Protein AF-A0A961DSA9-F1 (afdb_monomer_lite)

Foldseek 3Di:
DDQVLLVVLCVVVVNPDPGSPRDDDVVSVVSSVVVCVVVVV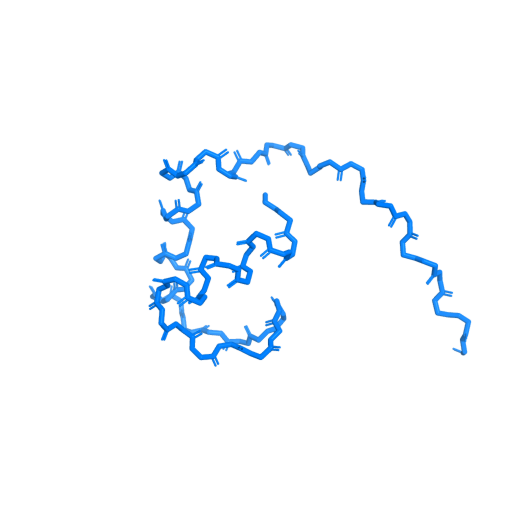DDPDDPPDPPPPPPDD

Radius of gyration: 12.92 Å; chains: 1; bounding box: 20×31×31 Å

Structure (mmCIF, N/CA/C/O backbone):
data_AF-A0A961DSA9-F1
#
_entry.id   AF-A0A961DSA9-F1
#
loop_
_atom_site.group_PDB
_atom_site.id
_atom_site.type_symbol
_atom_site.label_atom_id
_atom_site.label_alt_id
_atom_site.label_comp_id
_atom_site.label_asym_id
_atom_site.label_entity_id
_atom_site.label_seq_id
_atom_site.pdbx_PDB_ins_code
_atom_site.Cartn_x
_atom_site.Cartn_y
_atom_site.Cartn_z
_atom_site.occupancy
_atom_site.B_iso_or_equiv
_atom_site.auth_seq_id
_atom_site.auth_comp_id
_atom_site.auth_asym_id
_atom_site.auth_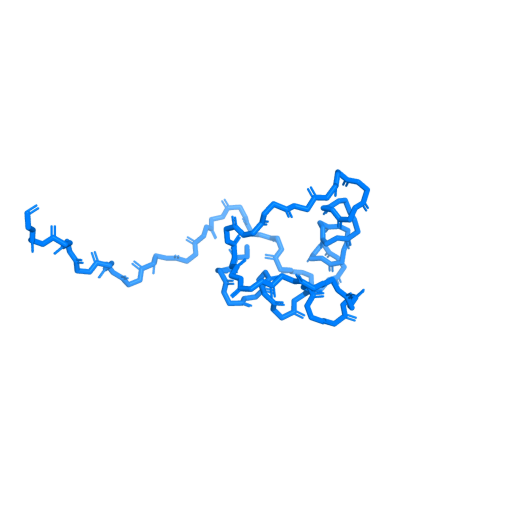atom_id
_atom_site.pdbx_PDB_model_num
ATOM 1 N N . MET A 1 1 ? -4.054 -0.303 8.195 1.00 80.31 1 ME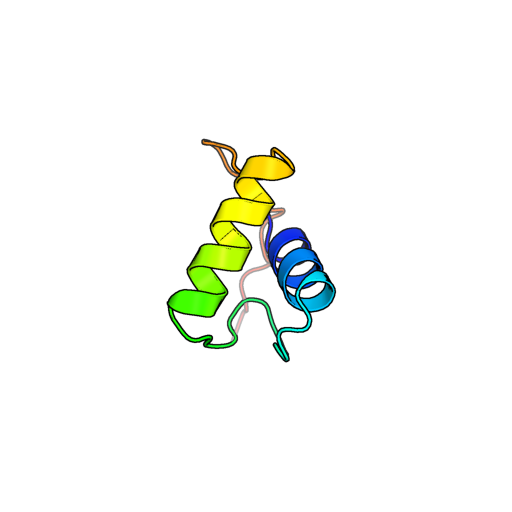T A N 1
ATOM 2 C CA . MET A 1 1 ? -4.463 -1.473 7.389 1.00 80.31 1 MET A CA 1
ATOM 3 C C . MET A 1 1 ? -4.038 -2.776 8.058 1.00 80.31 1 MET A C 1
ATOM 5 O O . MET A 1 1 ? -3.076 -2.783 8.823 1.00 80.31 1 MET A O 1
ATOM 9 N N . THR A 1 2 ? -4.771 -3.858 7.819 1.00 85.38 2 THR A N 1
ATOM 10 C CA . THR A 1 2 ? -4.446 -5.218 8.281 1.00 85.38 2 THR A CA 1
ATOM 11 C C . THR A 1 2 ? -3.593 -5.967 7.254 1.00 85.38 2 THR A C 1
ATOM 13 O O . THR A 1 2 ? -3.527 -5.586 6.091 1.00 85.38 2 THR A O 1
ATOM 16 N N . ASN A 1 3 ? -2.972 -7.077 7.660 1.00 85.38 3 ASN A N 1
ATOM 17 C CA . ASN A 1 3 ? -2.141 -7.904 6.774 1.00 85.38 3 ASN A CA 1
ATOM 18 C C . ASN A 1 3 ? -2.902 -8.446 5.551 1.00 85.38 3 ASN A C 1
ATOM 20 O O . ASN A 1 3 ? -2.315 -8.604 4.483 1.00 85.38 3 ASN A O 1
ATOM 24 N N . LYS A 1 4 ? -4.202 -8.724 5.717 1.00 84.62 4 LYS A N 1
ATOM 25 C CA . LYS A 1 4 ? -5.085 -9.174 4.636 1.00 84.62 4 LYS A CA 1
ATOM 26 C C . LYS A 1 4 ? -5.365 -8.038 3.653 1.00 84.62 4 LYS A C 1
ATOM 28 O O . LYS A 1 4 ? -5.140 -8.196 2.465 1.00 84.62 4 LYS A O 1
ATOM 33 N N . GLU A 1 5 ? -5.732 -6.871 4.178 1.00 86.69 5 GLU A N 1
ATOM 34 C CA . GLU A 1 5 ? -5.949 -5.657 3.385 1.00 86.69 5 GLU A CA 1
ATOM 35 C C . GLU A 1 5 ? -4.708 -5.272 2.556 1.00 86.69 5 GLU A C 1
ATOM 37 O O . GLU A 1 5 ? -4.827 -4.909 1.390 1.00 86.69 5 GLU A O 1
ATOM 42 N N . THR A 1 6 ? -3.501 -5.400 3.118 1.00 86.12 6 THR A N 1
ATOM 43 C CA . THR A 1 6 ? -2.253 -5.147 2.376 1.00 86.12 6 THR A CA 1
ATOM 44 C C . THR A 1 6 ? -2.058 -6.127 1.215 1.00 86.12 6 THR A C 1
ATOM 46 O O . THR A 1 6 ? -1.600 -5.725 0.147 1.00 86.12 6 THR A O 1
ATOM 49 N N . LEU A 1 7 ? -2.397 -7.406 1.406 1.00 88.94 7 LEU A N 1
ATOM 50 C CA . LEU A 1 7 ? -2.316 -8.420 0.351 1.00 88.94 7 LEU A CA 1
ATOM 51 C C . LEU A 1 7 ? -3.311 -8.138 -0.775 1.00 88.94 7 LEU A C 1
ATOM 53 O O . LEU A 1 7 ? -2.902 -8.099 -1.934 1.00 88.94 7 LEU A O 1
ATOM 57 N N . ASP A 1 8 ? -4.564 -7.843 -0.430 1.00 89.50 8 ASP A N 1
ATOM 58 C CA . ASP A 1 8 ? -5.614 -7.502 -1.395 1.00 89.50 8 ASP A CA 1
ATOM 59 C C . ASP A 1 8 ? -5.213 -6.262 -2.232 1.00 89.50 8 ASP A C 1
ATOM 61 O O . ASP A 1 8 ? -5.375 -6.217 -3.459 1.00 89.50 8 ASP A O 1
ATOM 65 N N . LEU A 1 9 ? -4.592 -5.260 -1.595 1.00 90.69 9 LEU A N 1
ATOM 66 C CA . LEU A 1 9 ? -4.043 -4.090 -2.286 1.00 90.69 9 LEU A CA 1
ATOM 67 C C . LEU A 1 9 ? -2.897 -4.451 -3.240 1.00 90.69 9 LEU A C 1
ATOM 69 O O . LEU A 1 9 ? -2.855 -3.934 -4.358 1.00 90.69 9 LEU A O 1
ATOM 73 N N . CYS A 1 10 ? -1.988 -5.338 -2.841 1.00 90.06 10 CYS A N 1
ATOM 74 C CA . CYS A 1 10 ? -0.904 -5.796 -3.708 1.00 90.06 10 CYS A CA 1
ATOM 75 C C . CYS A 1 10 ? -1.420 -6.603 -4.911 1.00 90.06 10 CYS A C 1
ATOM 77 O O . CYS A 1 10 ? -0.990 -6.342 -6.037 1.00 90.06 10 CYS A O 1
ATOM 79 N N . GLU A 1 11 ? -2.371 -7.517 -4.704 1.00 90.19 11 GLU A N 1
ATOM 80 C CA . GLU A 1 11 ? -2.994 -8.314 -5.770 1.00 90.19 11 GLU A CA 1
ATOM 81 C C . GLU A 1 11 ? -3.741 -7.429 -6.769 1.00 90.19 11 GLU A C 1
ATOM 83 O O . GLU A 1 11 ? -3.545 -7.538 -7.980 1.00 90.19 11 GLU A O 1
ATOM 88 N N . SER A 1 12 ? -4.524 -6.471 -6.270 1.00 90.19 12 SER A N 1
ATOM 89 C CA . SER A 1 12 ? -5.257 -5.524 -7.116 1.00 90.19 12 SER A CA 1
ATOM 90 C C . SER A 1 12 ? -4.352 -4.577 -7.921 1.00 90.19 12 SER A C 1
ATOM 92 O O . SER A 1 12 ? -4.789 -4.002 -8.917 1.00 90.19 12 SER A O 1
ATOM 94 N N . LEU A 1 13 ? -3.097 -4.394 -7.498 1.00 88.94 13 LEU A N 1
ATOM 95 C CA . LEU A 1 13 ? -2.068 -3.643 -8.223 1.00 88.94 13 LEU A CA 1
ATOM 96 C C . LEU A 1 13 ? -1.213 -4.538 -9.138 1.00 88.94 13 LEU A C 1
ATOM 98 O O . LEU A 1 13 ? -0.293 -4.032 -9.786 1.00 88.94 13 LEU A O 1
ATOM 102 N N . GLY A 1 14 ? -1.493 -5.845 -9.195 1.00 89.12 14 GLY A N 1
ATOM 103 C CA . GLY A 1 14 ? -0.732 -6.819 -9.981 1.00 89.12 14 GLY A CA 1
ATOM 104 C C . GLY A 1 14 ? 0.687 -7.051 -9.456 1.00 89.12 14 GLY A C 1
ATOM 105 O O . GLY A 1 14 ? 1.585 -7.394 -10.225 1.00 89.12 14 GLY A O 1
ATOM 106 N N . ILE A 1 15 ? 0.927 -6.815 -8.164 1.00 88.62 15 ILE A N 1
ATOM 107 C CA . ILE A 1 15 ? 2.229 -7.026 -7.532 1.00 88.62 15 ILE A CA 1
ATOM 108 C C . ILE A 1 15 ? 2.297 -8.490 -7.096 1.00 88.62 15 ILE A C 1
ATOM 110 O O . ILE A 1 15 ? 1.522 -8.921 -6.247 1.00 88.62 15 ILE A O 1
ATOM 114 N N . GLY A 1 16 ? 3.229 -9.253 -7.672 1.00 86.62 16 GLY A N 1
ATOM 115 C CA . GLY A 1 16 ? 3.414 -10.684 -7.406 1.00 86.62 16 GLY A CA 1
ATOM 116 C C . GLY A 1 16 ? 3.991 -10.990 -6.021 1.00 86.62 16 GLY A C 1
ATOM 117 O O . GLY A 1 16 ? 5.090 -11.5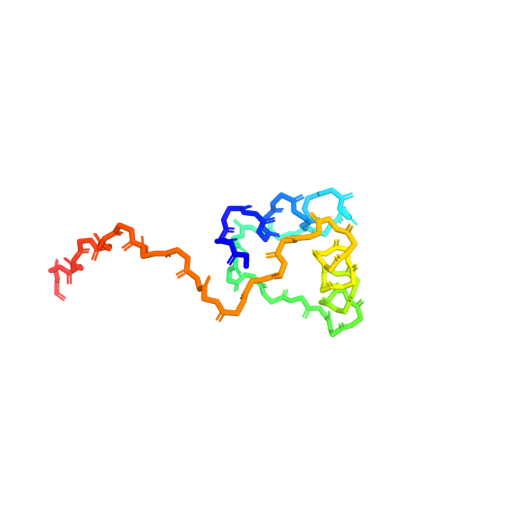31 -5.914 1.00 86.62 16 GLY A O 1
ATOM 118 N N . VAL A 1 17 ? 3.271 -10.633 -4.959 1.00 85.69 17 VAL A N 1
ATOM 119 C CA . VAL A 1 17 ? 3.616 -10.972 -3.575 1.00 85.69 17 VAL A CA 1
ATOM 120 C C . VAL A 1 17 ? 3.052 -12.337 -3.202 1.00 85.69 17 VAL A C 1
ATOM 122 O O . VAL A 1 17 ? 1.964 -12.718 -3.617 1.00 85.69 17 VAL A O 1
ATOM 125 N N . LYS A 1 18 ? 3.800 -13.088 -2.394 1.00 83.62 18 LYS A N 1
ATOM 126 C CA . LYS A 1 18 ? 3.377 -14.407 -1.890 1.00 83.62 18 LYS A CA 1
ATOM 127 C C . LYS A 1 18 ? 2.786 -14.323 -0.485 1.00 83.62 18 LYS A C 1
ATOM 129 O O . LYS A 1 18 ? 2.144 -15.255 -0.016 1.00 83.62 18 LYS A O 1
ATOM 134 N N . SER A 1 19 ? 3.099 -13.240 0.219 1.00 81.31 19 SER A N 1
ATOM 135 C CA . SER A 1 19 ? 2.735 -12.997 1.606 1.00 81.31 19 SER A CA 1
ATOM 136 C C . SER A 1 19 ? 2.867 -11.503 1.905 1.00 81.31 19 SER A C 1
ATOM 138 O O . SER A 1 19 ? 3.651 -10.806 1.268 1.00 81.31 19 SER A O 1
ATOM 140 N N . HIS A 1 20 ? 2.154 -11.020 2.921 1.00 78.56 20 HIS A N 1
ATOM 141 C CA . HIS A 1 20 ? 2.275 -9.665 3.475 1.00 78.56 20 HIS A CA 1
ATOM 142 C C . HIS A 1 20 ? 3.714 -9.236 3.832 1.00 78.56 20 HIS A C 1
ATOM 144 O O . HIS A 1 20 ? 3.990 -8.048 3.938 1.00 78.56 20 HIS A O 1
ATOM 150 N N . SER A 1 21 ? 4.632 -10.192 4.011 1.00 77.25 21 SER A N 1
ATOM 151 C CA . SER A 1 21 ? 6.055 -9.956 4.294 1.00 77.25 21 SER A CA 1
ATOM 152 C C . SER A 1 21 ? 6.952 -10.071 3.053 1.00 77.25 21 SER A C 1
ATOM 154 O O . SER A 1 21 ? 8.173 -10.106 3.182 1.00 77.25 21 SER A O 1
ATOM 156 N N . SER A 1 22 ? 6.379 -10.200 1.853 1.00 83.25 22 SER A N 1
ATOM 157 C CA . SER A 1 22 ? 7.151 -10.218 0.610 1.00 83.25 22 SER A CA 1
ATOM 158 C C . SER A 1 22 ? 7.792 -8.855 0.362 1.00 83.25 22 SER A C 1
ATOM 160 O O . SER A 1 22 ? 7.123 -7.825 0.404 1.00 83.25 22 SER A O 1
ATOM 162 N N . SER A 1 23 ? 9.090 -8.856 0.070 1.00 87.50 23 SER A N 1
ATOM 163 C CA . SER A 1 23 ? 9.814 -7.648 -0.317 1.00 87.50 23 SER A CA 1
ATOM 164 C C . SER A 1 23 ? 9.344 -7.164 -1.689 1.00 87.50 23 SER A C 1
ATOM 166 O O . SER A 1 23 ? 9.233 -7.951 -2.629 1.00 87.50 23 SER A O 1
ATOM 168 N N . ILE A 1 24 ? 9.090 -5.865 -1.800 1.00 87.81 24 ILE A N 1
ATOM 169 C CA . ILE A 1 24 ? 8.708 -5.175 -3.036 1.00 87.81 24 ILE A CA 1
ATOM 170 C C . ILE A 1 24 ? 9.588 -3.935 -3.194 1.00 87.81 24 ILE A C 1
ATOM 172 O O . ILE A 1 24 ? 10.150 -3.447 -2.214 1.00 87.81 24 ILE A O 1
ATOM 176 N N . ILE A 1 25 ? 9.732 -3.426 -4.417 1.00 92.38 25 ILE A N 1
ATOM 177 C CA . ILE A 1 25 ? 10.502 -2.193 -4.644 1.00 92.38 25 ILE A CA 1
ATOM 178 C C . ILE A 1 25 ? 9.762 -0.981 -4.059 1.00 92.38 25 ILE A C 1
ATOM 180 O O . ILE A 1 25 ? 8.530 -0.954 -4.056 1.00 92.38 25 ILE A O 1
ATOM 184 N N . GLU A 1 26 ? 10.492 0.052 -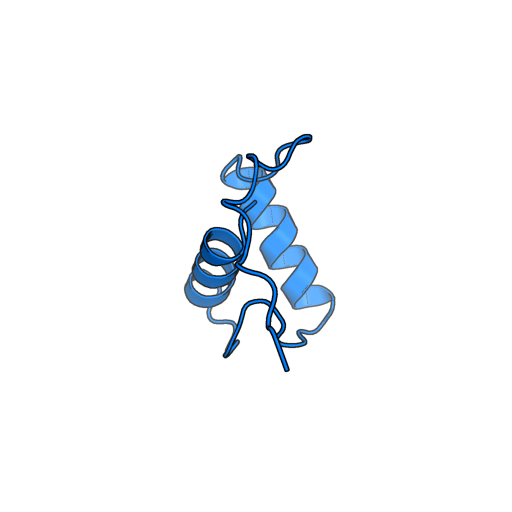3.629 1.00 89.38 26 GLU A N 1
ATOM 185 C CA . GLU A 1 26 ? 9.897 1.234 -2.977 1.00 89.38 26 GLU A CA 1
ATOM 186 C C . GLU A 1 26 ? 8.803 1.886 -3.841 1.00 89.38 26 GLU A C 1
ATOM 188 O O . GLU A 1 26 ? 7.728 2.211 -3.354 1.00 89.38 26 GLU A O 1
ATOM 193 N N . ALA A 1 27 ? 9.001 1.948 -5.163 1.00 91.56 27 ALA A N 1
ATOM 194 C CA . ALA A 1 27 ? 7.997 2.474 -6.090 1.00 91.56 27 ALA A CA 1
ATOM 195 C C . ALA A 1 27 ? 6.674 1.676 -6.084 1.00 91.56 27 ALA A C 1
ATOM 197 O O . ALA A 1 27 ? 5.601 2.234 -6.311 1.00 91.56 27 ALA A O 1
ATOM 198 N N . GLN A 1 28 ? 6.724 0.362 -5.843 1.00 91.12 28 GLN A N 1
ATOM 199 C CA . GLN A 1 28 ? 5.527 -0.467 -5.678 1.00 91.12 28 GLN A CA 1
ATOM 200 C C . GLN A 1 28 ? 4.900 -0.249 -4.299 1.00 91.12 28 GLN A C 1
ATOM 202 O O . GLN A 1 28 ? 3.678 -0.118 -4.221 1.00 91.12 28 GLN A O 1
ATOM 207 N N . ALA A 1 29 ? 5.719 -0.144 -3.249 1.00 90.00 29 ALA A N 1
ATOM 208 C CA . ALA A 1 29 ? 5.257 0.153 -1.896 1.00 90.00 29 ALA A CA 1
ATOM 209 C C . ALA A 1 29 ? 4.523 1.499 -1.832 1.00 90.00 29 ALA A C 1
ATOM 211 O O . ALA A 1 29 ? 3.425 1.575 -1.283 1.00 90.00 29 ALA A O 1
ATOM 212 N N . ASP A 1 30 ? 5.050 2.534 -2.483 1.00 91.56 30 ASP A N 1
ATOM 213 C CA . ASP A 1 30 ? 4.400 3.843 -2.561 1.00 91.56 30 ASP A CA 1
ATOM 214 C C . ASP A 1 30 ? 3.052 3.790 -3.278 1.00 91.56 30 ASP A C 1
ATOM 216 O O . ASP A 1 30 ? 2.095 4.446 -2.860 1.00 91.56 30 ASP A O 1
ATOM 220 N N . ARG A 1 31 ? 2.927 2.977 -4.335 1.00 91.88 31 ARG A N 1
ATOM 221 C CA . ARG A 1 31 ? 1.627 2.769 -4.991 1.00 91.88 31 ARG A CA 1
ATOM 222 C C . ARG A 1 31 ? 0.623 2.090 -4.063 1.00 91.88 31 ARG A C 1
ATOM 224 O O . ARG A 1 31 ? -0.536 2.500 -4.056 1.00 91.88 31 ARG A O 1
ATOM 231 N N . VAL A 1 32 ? 1.059 1.108 -3.273 1.00 90.75 32 VAL A N 1
ATOM 232 C CA . VAL A 1 32 ? 0.217 0.443 -2.263 1.00 90.75 32 VAL A CA 1
ATOM 233 C C . VAL A 1 32 ? -0.215 1.440 -1.185 1.00 90.75 32 VAL A C 1
ATOM 235 O O . VAL A 1 32 ? -1.407 1.525 -0.899 1.00 90.75 32 VAL A O 1
ATOM 238 N N . ARG A 1 33 ? 0.706 2.256 -0.649 1.00 89.31 33 ARG A N 1
ATOM 239 C CA . ARG A 1 33 ? 0.404 3.288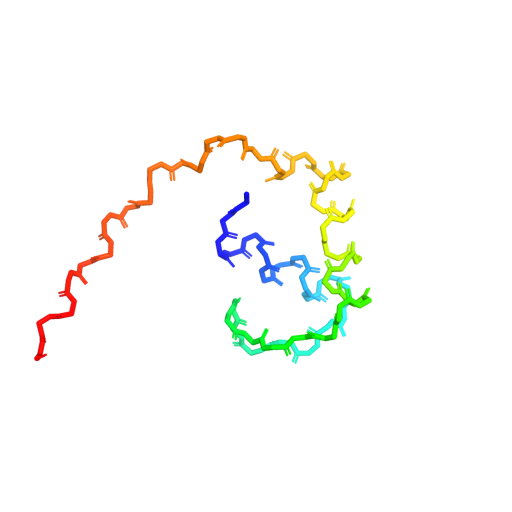 0.365 1.00 89.31 33 ARG A CA 1
ATOM 240 C C . ARG A 1 33 ? -0.616 4.306 -0.144 1.00 89.31 33 ARG A C 1
ATOM 242 O O . ARG A 1 33 ? -1.652 4.492 0.484 1.00 89.31 33 ARG A O 1
ATOM 249 N N . ARG A 1 34 ? -0.393 4.882 -1.332 1.00 91.25 34 ARG A N 1
ATOM 250 C CA . ARG A 1 34 ? -1.326 5.846 -1.949 1.00 91.25 34 ARG A CA 1
ATOM 251 C C . ARG A 1 34 ? -2.701 5.246 -2.224 1.00 91.25 34 ARG A C 1
ATOM 253 O O . ARG A 1 34 ? -3.709 5.947 -2.168 1.00 91.25 34 ARG A O 1
ATOM 260 N N . LYS A 1 35 ? -2.757 3.959 -2.578 1.00 90.19 35 LYS A N 1
ATOM 261 C CA . LYS A 1 35 ? -4.030 3.263 -2.776 1.00 90.19 35 LYS A CA 1
ATOM 262 C C . LYS A 1 35 ? -4.735 3.019 -1.443 1.00 90.19 35 LYS A C 1
ATOM 264 O O . LYS A 1 35 ? -5.925 3.287 -1.350 1.00 90.19 35 LYS A O 1
ATOM 269 N N . ALA A 1 36 ? -4.000 2.616 -0.411 1.00 90.06 36 ALA A N 1
ATOM 270 C CA . ALA A 1 36 ? -4.547 2.462 0.929 1.00 90.06 36 ALA A CA 1
ATOM 271 C C . ALA A 1 36 ? -5.101 3.778 1.496 1.00 90.06 36 ALA A C 1
ATOM 273 O O . ALA A 1 36 ? -6.147 3.767 2.135 1.00 90.06 36 ALA A O 1
ATOM 274 N N . GLU A 1 37 ? -4.438 4.909 1.244 1.00 89.25 37 GLU A N 1
ATOM 275 C CA . GLU A 1 37 ? -4.953 6.240 1.601 1.00 89.25 37 GLU A CA 1
ATOM 276 C C . GLU A 1 37 ? -6.258 6.546 0.866 1.00 89.25 37 GLU A C 1
ATOM 278 O O . GLU A 1 37 ? -7.240 6.955 1.482 1.00 89.25 37 GLU A O 1
ATOM 283 N N . ARG A 1 38 ? -6.295 6.290 -0.447 1.00 88.94 38 ARG A N 1
ATOM 284 C CA . ARG A 1 38 ? -7.482 6.513 -1.284 1.00 88.94 38 ARG A CA 1
ATOM 285 C C . ARG A 1 38 ? -8.680 5.672 -0.850 1.00 88.94 38 ARG A C 1
ATOM 287 O O . ARG A 1 38 ? -9.808 6.142 -0.936 1.00 88.94 38 ARG A O 1
ATOM 294 N N . GLU A 1 39 ? -8.434 4.443 -0.415 1.00 86.81 39 GLU A N 1
ATOM 295 C CA . GLU A 1 39 ? -9.467 3.526 0.071 1.00 86.81 39 GLU A CA 1
ATOM 296 C C . GLU A 1 39 ? -9.810 3.742 1.557 1.00 86.81 39 GLU A C 1
ATOM 298 O O . GLU A 1 39 ? -10.659 3.037 2.095 1.00 86.81 39 GLU A O 1
ATOM 303 N N . GLY A 1 40 ? -9.178 4.711 2.235 1.00 85.00 40 GLY A N 1
ATOM 304 C CA . GLY A 1 40 ? -9.427 4.984 3.655 1.00 85.00 40 GLY A CA 1
ATOM 305 C C . GLY A 1 40 ? -8.957 3.860 4.589 1.00 85.00 40 GLY A C 1
ATOM 306 O O . GLY A 1 40 ? -9.452 3.715 5.703 1.00 85.00 40 GLY A O 1
ATOM 307 N N . LEU A 1 41 ? -8.004 3.043 4.137 1.00 81.69 41 LEU A N 1
ATOM 308 C CA . LEU A 1 41 ? -7.466 1.880 4.851 1.00 81.69 41 LEU A CA 1
ATOM 309 C C . LEU A 1 41 ? -6.329 2.237 5.826 1.00 81.69 41 LEU A C 1
ATOM 311 O O . LEU A 1 41 ? -5.928 1.409 6.665 1.00 81.69 41 LEU A O 1
ATOM 315 N N . ILE A 1 42 ? -5.790 3.455 5.721 1.00 80.88 42 ILE A N 1
ATOM 316 C CA . ILE A 1 42 ? -4.843 4.008 6.692 1.00 80.88 42 ILE A CA 1
ATOM 317 C C . ILE A 1 42 ? -5.625 4.460 7.927 1.00 80.88 42 ILE A C 1
ATOM 319 O O . ILE A 1 42 ? -6.562 5.243 7.839 1.00 80.88 42 ILE A O 1
ATOM 323 N N . ARG A 1 43 ? -5.253 3.899 9.077 1.00 77.88 43 ARG A N 1
ATOM 324 C CA . ARG A 1 43 ? -5.861 4.141 10.387 1.00 77.88 43 ARG A CA 1
ATOM 325 C C . ARG A 1 43 ? -4.722 4.364 11.376 1.00 77.88 43 ARG A C 1
ATOM 327 O O . ARG A 1 43 ? -3.767 3.589 11.329 1.00 77.88 43 ARG A O 1
ATOM 334 N N . ASP A 1 44 ? -4.835 5.371 12.242 1.00 67.44 44 ASP A N 1
ATOM 335 C CA . ASP A 1 44 ? -3.825 5.682 13.270 1.00 67.44 44 ASP A CA 1
ATOM 336 C C . ASP A 1 44 ? -3.662 4.556 14.293 1.00 67.44 44 ASP A C 1
ATOM 338 O O . ASP A 1 44 ? -2.557 4.267 14.737 1.00 67.44 44 ASP A O 1
ATOM 342 N N . GLN A 1 45 ? -4.765 3.882 14.624 1.00 69.25 45 GLN A N 1
ATOM 343 C CA . GLN A 1 45 ? -4.769 2.701 15.477 1.00 69.25 45 GLN A CA 1
ATOM 344 C C . GLN A 1 45 ? -5.119 1.475 14.641 1.00 69.25 45 GLN A C 1
ATOM 346 O O . GLN A 1 45 ? -6.172 1.409 13.994 1.00 69.25 45 GLN A O 1
ATOM 351 N N . GLN A 1 46 ? -4.226 0.486 14.651 1.00 65.44 46 GLN A N 1
ATOM 352 C CA . GLN A 1 46 ? -4.558 -0.834 14.138 1.00 65.44 46 GLN A CA 1
ATOM 353 C C . GLN A 1 46 ? -5.644 -1.431 15.052 1.00 65.44 46 GLN A C 1
ATOM 355 O O . GLN A 1 46 ? -5.521 -1.315 16.273 1.00 65.44 46 GLN A O 1
ATOM 360 N N . PRO A 1 47 ? -6.714 -2.043 14.509 1.00 64.38 47 PRO A N 1
ATOM 361 C CA . PRO A 1 47 ? -7.632 -2.824 15.332 1.00 64.38 47 PRO A CA 1
ATOM 362 C C . PRO A 1 47 ? -6.831 -3.850 16.129 1.00 64.38 47 PRO A C 1
ATOM 364 O O . PRO A 1 47 ? -5.880 -4.407 15.579 1.00 64.38 47 PRO A O 1
ATOM 367 N N . GLU A 1 48 ? -7.214 -4.087 17.383 1.00 58.38 48 GLU A N 1
ATOM 368 C CA . GLU A 1 48 ? -6.585 -5.081 18.255 1.00 58.38 48 GLU A CA 1
ATOM 369 C C . GLU A 1 48 ? -6.497 -6.412 17.490 1.00 58.38 48 GLU A C 1
ATOM 371 O O . GLU A 1 48 ? -7.516 -7.044 17.196 1.00 58.38 48 GLU A O 1
ATOM 376 N N . GLU A 1 49 ? -5.289 -6.775 17.035 1.00 58.16 49 GLU A N 1
ATOM 377 C CA . GLU A 1 49 ? -5.086 -8.027 16.312 1.00 58.16 49 GLU A CA 1
ATOM 378 C C . GLU A 1 49 ? -5.523 -9.151 17.261 1.00 58.16 49 GLU A C 1
ATOM 380 O O . GLU A 1 49 ? -5.048 -9.184 18.401 1.00 58.16 49 GLU A O 1
ATOM 385 N N . PRO A 1 50 ? -6.403 -10.085 16.844 1.00 57.03 50 PRO A N 1
ATOM 386 C CA . PRO A 1 50 ? -6.697 -11.246 17.667 1.00 57.03 50 PRO A CA 1
ATOM 387 C C . PRO A 1 50 ? -5.361 -11.923 17.957 1.00 57.03 50 PRO A C 1
ATOM 389 O O . PRO A 1 50 ? -4.635 -12.264 17.019 1.00 57.03 50 PRO A O 1
ATOM 392 N N . ALA A 1 51 ? -5.018 -12.018 19.245 1.00 55.28 51 ALA A N 1
ATOM 393 C CA . ALA A 1 51 ? -3.719 -12.463 19.723 1.00 55.28 51 ALA A CA 1
ATOM 394 C C . ALA A 1 51 ? -3.255 -13.668 18.901 1.00 55.28 51 ALA A C 1
ATOM 396 O O . ALA A 1 51 ? -3.832 -14.755 18.991 1.00 55.28 51 ALA A O 1
ATOM 397 N N . LYS A 1 52 ? -2.229 -13.473 18.060 1.00 55.53 52 LYS A N 1
ATOM 398 C CA . LYS A 1 52 ? -1.570 -14.597 17.401 1.00 55.53 52 LYS A CA 1
ATOM 399 C C . LYS A 1 52 ? -1.067 -15.474 18.534 1.00 55.53 52 LYS A C 1
ATOM 401 O O . LYS A 1 52 ? -0.188 -15.056 19.286 1.00 55.53 52 LYS A O 1
ATOM 406 N N . ALA A 1 53 ? -1.684 -16.646 18.681 1.00 53.50 53 ALA A N 1
ATOM 407 C CA . ALA A 1 53 ? -1.262 -17.661 19.624 1.00 53.50 53 ALA A CA 1
ATOM 408 C C . ALA A 1 53 ? 0.258 -17.773 19.523 1.00 53.50 53 ALA A C 1
ATOM 410 O O . ALA A 1 53 ? 0.797 -18.020 18.438 1.00 53.50 53 ALA A O 1
ATOM 411 N N . ALA A 1 54 ? 0.932 -17.487 20.638 1.00 50.25 54 ALA A N 1
ATOM 412 C CA . ALA A 1 54 ? 2.369 -17.601 20.750 1.00 50.25 54 ALA A CA 1
ATOM 413 C C . ALA A 1 54 ? 2.780 -18.943 20.139 1.00 50.25 54 ALA A C 1
ATOM 415 O O . ALA A 1 54 ? 2.287 -19.995 20.556 1.00 50.25 54 ALA A O 1
ATOM 416 N N . LYS A 1 55 ? 3.654 -18.911 19.128 1.00 50.72 55 LYS A N 1
ATOM 417 C CA . LYS A 1 55 ? 4.352 -20.121 18.709 1.00 50.72 55 LYS A CA 1
ATOM 418 C C . LYS A 1 55 ? 5.120 -20.614 19.935 1.00 50.72 55 LYS A C 1
ATOM 420 O O . LYS A 1 55 ? 6.145 -20.043 20.287 1.00 50.72 55 LYS A O 1
ATOM 425 N N . LYS A 1 56 ? 4.593 -21.643 20.600 1.00 46.31 56 LYS A N 1
ATOM 426 C CA . LYS A 1 56 ? 5.402 -22.555 21.402 1.00 46.31 56 LYS A CA 1
ATOM 427 C C . LYS A 1 56 ? 6.224 -23.385 20.420 1.00 46.31 56 LYS A C 1
ATOM 429 O O . LYS A 1 56 ? 5.645 -24.207 19.711 1.00 46.31 56 LYS A O 1
ATOM 434 N N . ALA A 1 57 ? 7.524 -23.132 20.375 1.00 44.47 57 ALA A N 1
ATOM 435 C CA . ALA A 1 57 ? 8.575 -24.091 20.041 1.00 44.47 57 ALA A CA 1
ATOM 436 C C . ALA A 1 57 ? 9.906 -23.503 20.510 1.00 44.47 57 ALA A C 1
ATOM 438 O O . ALA A 1 57 ? 10.203 -22.363 20.086 1.00 44.47 57 ALA A O 1
#

Secondary structure (DSSP, 8-state):
--HHHHHHHHHHTT---SSTT----HHHHHHHHHHHHHTT---SS------------

Sequence (57 aa):
MTNKETLDLCESLGIGVKSHSSSIIEAQADRVRRKAEREGLIRDQQPEEPAKAAKKA

pLDDT: mean 79.69, std 13.97, range [44.47, 92.38]